Protein AF-A0A9Q9BR38-F1 (afdb_monomer_lite)

pLDDT: mean 94.8, std 8.26, range [56.47, 98.5]

Organism: NCBI:txid69967

Secondary structure (DSSP, 8-state):
-HHHHHHHHHHHHHHHHHHHHHHHHHHTT---HHHHHHHHHHHHHHHHHHHHHH--

Foldseek 3Di:
DVVLVVVLVVLVVVLVVLVVVQVVCVVVVHHPVVSVVVNVVSVVVNVVSVVVVVVD

Structure (mmCIF, N/CA/C/O backbone):
data_AF-A0A9Q9BR38-F1
#
_entry.id   AF-A0A9Q9BR38-F1
#
loop_
_atom_site.group_PDB
_atom_site.id
_atom_site.type_symbol
_atom_site.label_atom_id
_atom_site.label_alt_id
_atom_site.label_comp_id
_atom_site.label_asym_id
_atom_site.label_entity_id
_atom_site.label_seq_id
_atom_site.pdbx_PDB_ins_code
_atom_site.Cartn_x
_atom_site.Cartn_y
_atom_site.Cartn_z
_atom_site.occupancy
_atom_site.B_iso_or_equiv
_atom_site.auth_seq_id
_atom_site.auth_comp_id
_atom_site.auth_asym_id
_atom_site.auth_atom_id
_atom_site.pdbx_PDB_model_num
ATOM 1 N N . MET A 1 1 ? 17.866 1.250 -14.560 1.00 56.47 1 MET A N 1
ATOM 2 C CA . MET A 1 1 ? 18.174 0.024 -13.792 1.00 56.47 1 MET A CA 1
ATOM 3 C C . MET A 1 1 ? 18.141 0.241 -12.276 1.00 56.47 1 MET A C 1
ATOM 5 O O . MET A 1 1 ? 17.342 -0.414 -11.621 1.00 56.47 1 MET A O 1
ATOM 9 N N . ALA A 1 2 ? 18.958 1.138 -11.696 1.00 64.69 2 ALA A N 1
ATOM 10 C CA . ALA A 1 2 ? 18.976 1.352 -10.236 1.00 64.69 2 ALA A CA 1
ATOM 11 C C . ALA A 1 2 ? 17.683 1.988 -9.685 1.00 64.69 2 ALA A C 1
ATOM 13 O O . ALA A 1 2 ? 17.260 1.647 -8.587 1.00 64.69 2 ALA A O 1
ATOM 14 N N . ASP A 1 3 ? 17.042 2.851 -10.474 1.00 87.12 3 ASP A N 1
ATOM 15 C CA . ASP A 1 3 ? 15.896 3.653 -10.032 1.00 87.12 3 ASP A CA 1
ATOM 16 C C . ASP A 1 3 ? 14.643 2.807 -9.747 1.00 87.12 3 ASP A C 1
ATOM 18 O O . ASP A 1 3 ? 14.117 2.827 -8.643 1.00 87.12 3 ASP A O 1
ATOM 22 N N . LEU A 1 4 ? 14.240 1.932 -10.678 1.00 92.12 4 LEU A N 1
ATOM 23 C CA . LEU A 1 4 ? 13.062 1.070 -10.491 1.00 92.12 4 LEU A CA 1
ATOM 24 C C . LEU A 1 4 ? 13.239 0.035 -9.368 1.00 92.12 4 LEU A C 1
ATOM 26 O O . LEU A 1 4 ? 12.292 -0.258 -8.645 1.00 92.12 4 LEU A O 1
ATOM 30 N N . ASN A 1 5 ? 14.446 -0.516 -9.181 1.00 93.75 5 ASN A N 1
ATOM 31 C CA . ASN A 1 5 ? 14.714 -1.423 -8.057 1.00 93.75 5 ASN A CA 1
ATOM 32 C C . ASN A 1 5 ? 14.685 -0.686 -6.710 1.00 93.75 5 ASN A C 1
ATOM 34 O O . ASN A 1 5 ? 14.212 -1.238 -5.712 1.00 93.75 5 ASN A O 1
ATOM 38 N N . TYR A 1 6 ? 15.175 0.556 -6.683 1.00 95.50 6 TYR A N 1
ATOM 39 C CA . TYR A 1 6 ? 15.088 1.425 -5.515 1.00 95.50 6 TYR A CA 1
ATOM 40 C C . TYR A 1 6 ? 13.628 1.786 -5.212 1.00 95.50 6 TYR A C 1
ATOM 42 O O . TYR A 1 6 ? 13.158 1.529 -4.106 1.00 95.50 6 TYR A O 1
ATOM 50 N N . GLN A 1 7 ? 12.873 2.234 -6.216 1.00 95.06 7 GLN A N 1
ATOM 51 C CA . GLN A 1 7 ? 11.442 2.512 -6.112 1.00 95.06 7 GLN A CA 1
ATOM 52 C C . GLN A 1 7 ? 10.660 1.288 -5.618 1.00 95.06 7 GLN A C 1
ATOM 54 O O . GLN A 1 7 ? 9.882 1.392 -4.674 1.00 95.06 7 GLN A O 1
ATOM 59 N N . LEU A 1 8 ? 10.907 0.100 -6.181 1.00 96.69 8 LEU A N 1
ATOM 60 C CA . LEU A 1 8 ? 10.272 -1.141 -5.729 1.00 96.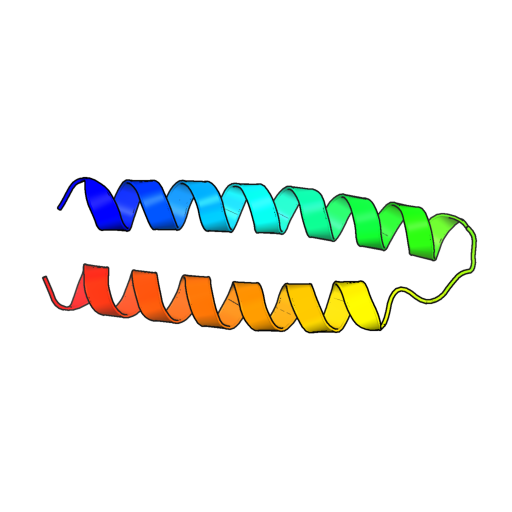69 8 LEU A CA 1
ATOM 61 C C . LEU A 1 8 ? 10.587 -1.451 -4.259 1.00 96.69 8 LEU A C 1
ATOM 63 O O . LEU A 1 8 ? 9.759 -2.028 -3.553 1.00 96.69 8 LEU A O 1
ATOM 67 N N . THR A 1 9 ? 11.793 -1.116 -3.803 1.00 97.38 9 THR A N 1
ATOM 68 C CA . THR A 1 9 ? 12.204 -1.314 -2.410 1.00 97.38 9 THR A CA 1
ATOM 69 C C . THR A 1 9 ? 11.452 -0.367 -1.482 1.00 97.38 9 THR A C 1
ATOM 71 O O . THR A 1 9 ? 10.918 -0.827 -0.475 1.00 97.38 9 THR A O 1
ATOM 74 N N . GLU A 1 10 ? 11.346 0.914 -1.834 1.00 97.50 10 GLU A N 1
ATOM 75 C CA . GLU A 1 10 ? 10.585 1.904 -1.062 1.00 97.50 10 GLU A CA 1
ATOM 76 C C . GLU A 1 10 ? 9.097 1.539 -0.984 1.00 97.50 10 GLU A C 1
ATOM 78 O O . GLU A 1 10 ? 8.541 1.476 0.114 1.00 97.50 10 GLU A O 1
ATOM 83 N N . LEU A 1 11 ? 8.481 1.172 -2.114 1.00 98.00 11 LEU A N 1
ATOM 84 C CA . LEU A 1 11 ? 7.077 0.751 -2.157 1.00 98.00 11 LEU A CA 1
ATOM 85 C C . LEU A 1 11 ? 6.819 -0.470 -1.258 1.00 98.00 11 LEU A C 1
ATOM 87 O O . LEU A 1 11 ? 5.845 -0.511 -0.512 1.00 98.00 11 LEU A O 1
ATOM 91 N N . LYS A 1 12 ? 7.722 -1.459 -1.254 1.00 98.00 12 LYS A N 1
ATOM 92 C CA . LYS A 1 12 ? 7.613 -2.622 -0.354 1.00 98.00 12 LYS A CA 1
ATOM 93 C C . LYS A 1 12 ? 7.772 -2.249 1.120 1.00 98.00 12 LYS A C 1
ATOM 95 O O . LYS A 1 12 ? 7.123 -2.858 1.967 1.00 98.00 12 LYS A O 1
ATOM 100 N N . GLN A 1 13 ? 8.639 -1.292 1.447 1.00 98.38 13 GLN A N 1
ATOM 101 C CA . GLN A 1 13 ? 8.775 -0.817 2.825 1.00 98.38 13 GLN A CA 1
ATOM 102 C C . GLN A 1 13 ? 7.519 -0.072 3.282 1.00 98.38 13 GLN A C 1
ATOM 104 O O . GLN A 1 13 ? 7.067 -0.280 4.406 1.00 98.38 13 GLN A O 1
ATOM 109 N N . GLU A 1 14 ? 6.943 0.770 2.421 1.00 98.25 14 GLU A N 1
ATOM 110 C CA . GLU A 1 14 ? 5.654 1.417 2.673 1.00 98.25 14 GLU A CA 1
ATOM 111 C C . GLU A 1 14 ? 4.551 0.378 2.892 1.00 98.25 14 GLU A C 1
ATOM 113 O O . GLU A 1 14 ? 3.815 0.492 3.868 1.00 98.25 14 GLU A O 1
ATOM 118 N N . TYR A 1 15 ? 4.519 -0.686 2.086 1.00 98.50 15 TYR A N 1
ATOM 119 C CA . TYR A 1 15 ? 3.527 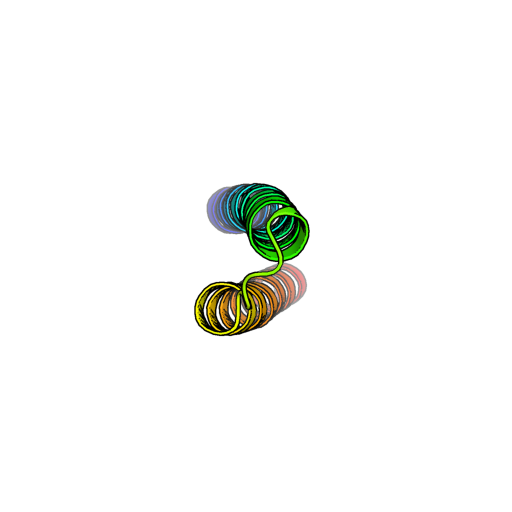-1.758 2.190 1.00 98.50 15 TYR A CA 1
ATOM 120 C C . TYR A 1 15 ? 3.555 -2.433 3.557 1.00 98.50 15 TYR A C 1
ATOM 122 O O . TYR A 1 15 ? 2.532 -2.522 4.231 1.00 98.50 15 TYR A O 1
ATOM 130 N N . VAL A 1 16 ? 4.744 -2.830 4.016 1.00 98.25 16 VAL A N 1
ATOM 131 C CA . VAL A 1 16 ? 4.910 -3.457 5.335 1.00 98.25 16 VAL A CA 1
ATOM 132 C C . VAL A 1 16 ? 4.528 -2.497 6.466 1.00 98.25 16 VAL A C 1
ATOM 134 O O . VAL A 1 16 ? 3.896 -2.911 7.437 1.00 98.25 16 VAL A O 1
ATOM 137 N N . ARG A 1 17 ? 4.885 -1.209 6.356 1.00 98.44 17 ARG A N 1
ATOM 138 C CA . ARG A 1 17 ? 4.494 -0.199 7.353 1.00 98.44 17 ARG A CA 1
ATOM 139 C C . ARG A 1 17 ? 2.973 -0.044 7.419 1.00 98.44 17 ARG A C 1
ATOM 141 O O . ARG A 1 17 ? 2.414 -0.088 8.511 1.00 98.44 17 ARG A O 1
ATOM 148 N N . LEU A 1 18 ? 2.322 0.077 6.264 1.00 98.38 18 LEU A N 1
ATOM 149 C CA . LEU A 1 18 ? 0.881 0.279 6.158 1.00 98.38 18 LEU A CA 1
ATOM 150 C C . LEU A 1 18 ? 0.089 -0.926 6.679 1.00 98.38 18 LEU A C 1
ATOM 152 O O . LEU A 1 18 ? -0.880 -0.733 7.408 1.00 98.38 18 LEU A O 1
ATOM 156 N N . GLN A 1 19 ? 0.537 -2.155 6.399 1.00 97.94 19 GLN A N 1
ATOM 157 C CA . GLN A 1 19 ? -0.049 -3.362 6.998 1.00 97.94 19 GLN A CA 1
ATOM 158 C C . GLN A 1 19 ? 0.008 -3.325 8.528 1.00 97.94 19 GLN A C 1
ATOM 160 O O . GLN A 1 19 ? -1.001 -3.565 9.186 1.00 97.94 19 GLN A O 1
ATOM 165 N N . GLY A 1 20 ? 1.154 -2.952 9.102 1.00 98.25 20 GLY A N 1
ATOM 166 C CA . GLY A 1 20 ? 1.285 -2.826 10.554 1.00 98.25 20 GLY A CA 1
ATOM 167 C C . GLY A 1 20 ? 0.381 -1.741 11.150 1.00 98.25 20 GLY A C 1
ATOM 168 O O . GLY A 1 20 ? -0.094 -1.878 12.277 1.00 98.25 20 GLY A O 1
ATOM 169 N N . ASP A 1 21 ? 0.117 -0.662 10.417 1.00 98.06 21 ASP A N 1
ATOM 170 C CA . ASP A 1 21 ? -0.803 0.384 10.864 1.00 98.06 21 ASP A CA 1
ATOM 171 C C . ASP A 1 21 ? -2.272 -0.052 10.759 1.00 98.06 21 ASP A C 1
ATOM 173 O O . ASP A 1 21 ? -3.046 0.227 11.676 1.00 98.06 21 ASP A O 1
ATOM 177 N N . ILE A 1 22 ? -2.641 -0.820 9.727 1.00 98.25 22 ILE A N 1
ATOM 178 C CA . ILE A 1 22 ? -3.954 -1.479 9.622 1.00 98.25 22 ILE A CA 1
ATOM 179 C C . ILE A 1 22 ? -4.175 -2.413 10.812 1.00 98.25 22 ILE A C 1
ATOM 181 O O . ILE A 1 22 ? -5.184 -2.285 11.506 1.00 98.25 22 ILE A O 1
ATOM 185 N N . GLU A 1 23 ? -3.212 -3.292 11.106 1.00 98.25 23 GLU A N 1
ATOM 186 C CA . GLU A 1 23 ? -3.291 -4.220 12.240 1.00 98.25 23 GLU A CA 1
ATOM 187 C C . GLU A 1 23 ? -3.488 -3.477 13.567 1.00 98.25 23 GLU A C 1
ATOM 189 O O . GLU A 1 23 ? -4.326 -3.865 14.383 1.00 98.25 23 GLU A O 1
ATOM 194 N N . LYS A 1 24 ? -2.773 -2.363 13.784 1.00 98.19 24 LYS A N 1
ATOM 195 C CA . LYS A 1 24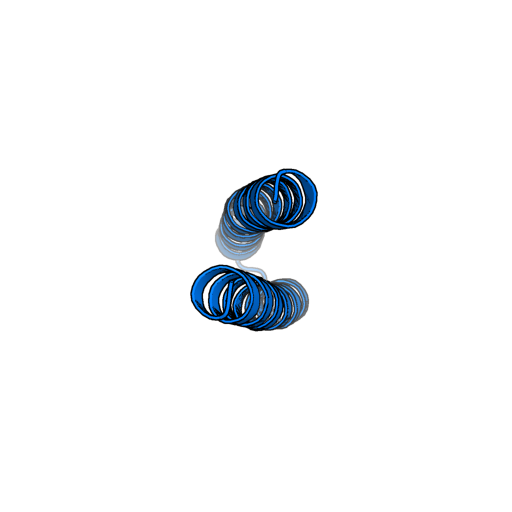 ? -2.957 -1.531 14.983 1.00 98.19 24 LYS A CA 1
ATOM 196 C C . LYS A 1 24 ? -4.359 -0.939 15.046 1.00 98.19 24 LYS A C 1
ATOM 198 O O . LYS A 1 24 ? -4.979 -1.003 16.106 1.00 98.19 24 LYS A O 1
ATOM 203 N N . VAL A 1 25 ? -4.874 -0.379 13.952 1.00 97.81 25 VAL A N 1
ATOM 204 C CA . VAL A 1 25 ? -6.224 0.206 13.919 1.00 97.81 25 VAL A CA 1
ATOM 205 C C . VAL A 1 25 ? -7.272 -0.864 14.221 1.00 97.81 25 VAL A C 1
ATOM 207 O O . VAL A 1 25 ? -8.075 -0.691 15.142 1.00 97.81 25 VAL A O 1
ATOM 210 N N . GLN A 1 26 ? -7.195 -2.007 13.545 1.00 96.81 26 GLN A N 1
ATOM 211 C CA . GLN A 1 26 ? -8.097 -3.136 13.758 1.00 96.81 26 GLN A CA 1
ATOM 212 C C . GLN A 1 26 ? -7.986 -3.712 15.181 1.00 96.81 26 GLN A C 1
ATOM 214 O O . GLN A 1 26 ? -9.002 -4.069 15.776 1.00 96.81 26 GLN A O 1
ATOM 219 N N . SER A 1 27 ? -6.792 -3.712 15.792 1.00 97.56 27 SER A N 1
ATOM 220 C CA . SER A 1 27 ? -6.597 -4.158 17.184 1.00 97.56 27 SER A CA 1
ATOM 221 C C . SER A 1 27 ? -7.355 -3.306 18.210 1.00 97.56 27 SER A C 1
ATOM 223 O O . SER A 1 27 ? -7.687 -3.785 19.293 1.00 97.56 27 SER A O 1
ATOM 225 N N . THR A 1 28 ? -7.675 -2.054 17.863 1.00 97.19 28 THR A N 1
ATOM 226 C CA . THR A 1 28 ? -8.490 -1.156 18.696 1.00 97.19 28 THR A CA 1
ATOM 227 C C . THR A 1 28 ? -9.999 -1.312 18.476 1.00 97.19 28 THR A C 1
ATOM 229 O O . THR A 1 28 ? -10.781 -0.581 19.081 1.00 97.19 28 THR A O 1
ATOM 232 N N . GLY A 1 29 ? -10.420 -2.255 17.624 1.00 96.19 29 GLY A N 1
ATOM 233 C CA . GLY A 1 29 ? -11.822 -2.466 17.254 1.00 96.19 29 GLY A CA 1
ATOM 234 C C . GLY A 1 29 ? -12.351 -1.476 16.212 1.00 96.19 29 GLY A C 1
ATOM 235 O O . GLY A 1 29 ? -13.556 -1.439 15.976 1.00 96.19 29 GLY A O 1
ATOM 236 N N . ASN A 1 30 ? -11.474 -0.671 15.605 1.00 96.56 30 ASN A N 1
ATOM 237 C CA . ASN A 1 30 ? -11.830 0.287 14.562 1.00 96.56 30 ASN A CA 1
ATOM 238 C C . ASN A 1 30 ? -11.616 -0.309 13.165 1.00 96.56 30 ASN A C 1
ATOM 240 O O . ASN A 1 30 ? -10.729 -1.134 12.958 1.00 96.56 30 ASN A O 1
ATOM 244 N N . HIS A 1 31 ? -12.400 0.157 12.194 1.00 95.94 31 HIS A N 1
ATOM 245 C CA . HIS A 1 31 ? -12.214 -0.191 10.786 1.00 95.94 31 HIS A CA 1
ATOM 246 C C . HIS A 1 31 ? -11.098 0.646 10.155 1.00 95.94 31 HIS A C 1
ATOM 248 O O . HIS A 1 31 ? -10.925 1.824 10.479 1.00 95.94 31 HIS A O 1
ATOM 254 N N . ALA A 1 32 ? -10.344 0.027 9.249 1.00 96.50 32 ALA A N 1
ATOM 255 C CA . ALA A 1 32 ? -9.189 0.618 8.586 1.00 96.50 32 ALA A CA 1
ATOM 256 C C . ALA A 1 32 ? -9.439 0.839 7.084 1.00 96.50 32 ALA A C 1
ATOM 258 O O . ALA A 1 32 ? -8.483 0.884 6.321 1.00 96.50 32 ALA A O 1
ATOM 259 N N . ASP A 1 33 ? -10.697 1.014 6.660 1.00 96.94 33 ASP A N 1
ATOM 260 C CA . ASP A 1 33 ? -11.117 0.963 5.247 1.00 96.94 33 ASP A CA 1
ATOM 261 C C . ASP A 1 33 ? -10.262 1.851 4.321 1.00 96.94 33 ASP A C 1
ATOM 263 O O . ASP A 1 33 ? -9.856 1.438 3.242 1.00 96.94 33 ASP A O 1
ATOM 267 N N . LYS A 1 34 ? -9.910 3.065 4.771 1.00 96.44 34 LYS A N 1
ATOM 268 C CA . LYS A 1 34 ? -9.043 3.986 4.010 1.00 96.44 34 LYS A CA 1
ATOM 269 C C . LYS A 1 34 ? -7.593 3.513 3.896 1.00 96.44 34 LYS A C 1
ATOM 271 O O . LYS A 1 34 ? -6.924 3.799 2.910 1.00 96.44 34 LYS A O 1
ATOM 276 N N . LEU A 1 35 ? -7.080 2.860 4.937 1.00 97.50 35 LEU A N 1
ATOM 277 C CA . LEU A 1 35 ? -5.735 2.291 4.921 1.00 97.50 35 LEU A CA 1
ATOM 278 C C . LEU A 1 35 ? -5.703 1.038 4.040 1.00 97.50 35 LEU A C 1
ATOM 280 O O . LEU A 1 35 ? -4.724 0.833 3.335 1.00 97.50 35 LEU A O 1
ATOM 284 N N . GLU A 1 36 ? -6.776 0.246 4.040 1.00 97.69 36 GLU A N 1
ATOM 285 C CA . GLU A 1 36 ? -6.947 -0.910 3.155 1.00 97.69 36 GLU A CA 1
ATOM 286 C C . GLU A 1 36 ? -7.052 -0.484 1.680 1.00 97.69 36 GLU A C 1
ATOM 288 O O . GLU A 1 36 ? -6.380 -1.065 0.831 1.00 97.69 36 GLU A O 1
ATOM 293 N N . GLU A 1 37 ? -7.794 0.585 1.371 1.00 98.25 37 GLU A N 1
ATOM 294 C CA . GLU A 1 37 ? -7.823 1.186 0.027 1.00 98.25 37 GLU A CA 1
ATOM 295 C C . GLU A 1 37 ? -6.417 1.609 -0.422 1.00 98.25 37 GLU A C 1
ATOM 297 O O . GLU A 1 37 ? -5.957 1.211 -1.494 1.00 98.25 37 GLU A O 1
ATOM 302 N N . ARG A 1 38 ? -5.680 2.325 0.438 1.00 97.75 38 ARG A N 1
ATOM 303 C CA . ARG A 1 38 ? -4.296 2.721 0.147 1.00 97.75 38 ARG A CA 1
ATOM 304 C C . ARG A 1 38 ? -3.360 1.519 -0.008 1.00 97.75 38 ARG A C 1
ATOM 306 O O . ARG A 1 38 ? -2.428 1.570 -0.807 1.00 97.75 38 ARG A O 1
ATOM 313 N N . LEU A 1 39 ? -3.589 0.439 0.740 1.00 98.31 39 LEU A N 1
ATOM 314 C CA . LEU A 1 39 ? -2.803 -0.788 0.627 1.00 98.31 39 LEU A CA 1
ATOM 315 C C . LEU A 1 39 ? -2.985 -1.420 -0.755 1.00 98.31 39 LEU A C 1
ATOM 317 O O . LEU A 1 39 ? -1.995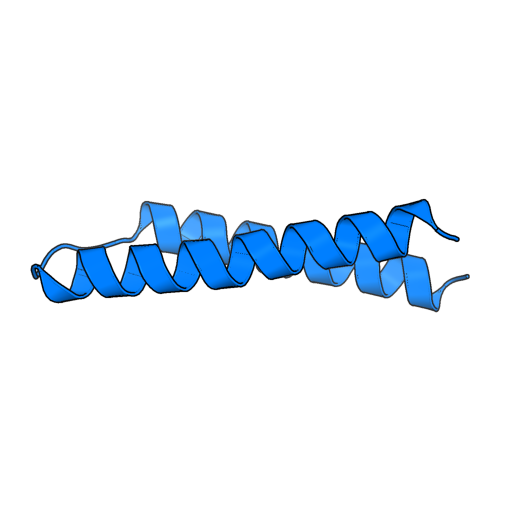 -1.806 -1.372 1.00 98.31 39 LEU A O 1
ATOM 321 N N . HIS A 1 40 ? -4.216 -1.459 -1.263 1.00 98.19 40 HIS A N 1
ATOM 322 C CA . HIS A 1 40 ? -4.505 -1.953 -2.607 1.00 98.19 40 HIS A CA 1
ATOM 323 C C . HIS A 1 40 ? -3.893 -1.085 -3.709 1.00 98.19 40 HIS A C 1
ATOM 325 O O . HIS A 1 40 ? -3.326 -1.624 -4.659 1.00 98.19 40 HIS A O 1
ATOM 331 N N . GLU A 1 41 ? -3.941 0.244 -3.584 1.00 98.25 41 GLU A N 1
ATOM 332 C CA . GLU A 1 41 ? -3.239 1.135 -4.521 1.00 98.25 41 GLU A CA 1
ATOM 333 C C . GLU A 1 41 ? -1.745 0.803 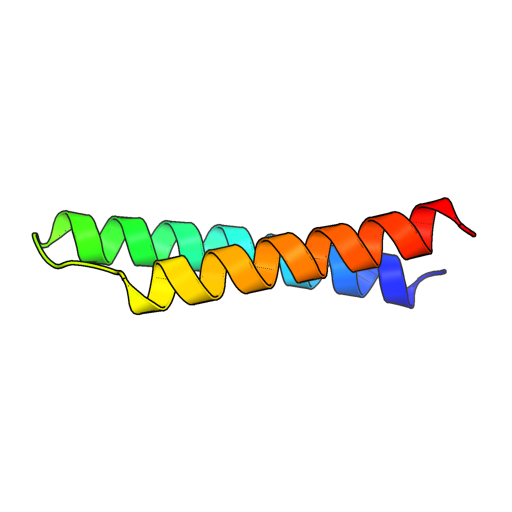-4.583 1.00 98.25 41 GLU A C 1
ATOM 335 O O . GLU A 1 41 ? -1.166 0.662 -5.661 1.00 98.25 41 GLU A O 1
ATOM 340 N N . LEU A 1 42 ? -1.132 0.603 -3.417 1.00 98.12 42 LEU A N 1
ATOM 341 C CA . LEU A 1 42 ? 0.283 0.291 -3.311 1.00 98.12 42 LEU A CA 1
ATOM 342 C C . LEU A 1 42 ? 0.630 -1.084 -3.911 1.00 98.12 42 LEU A C 1
ATOM 344 O O . LEU A 1 42 ? 1.700 -1.250 -4.496 1.00 98.12 42 LEU A O 1
ATOM 348 N N . GLU A 1 43 ? -0.267 -2.069 -3.812 1.00 98.31 43 GLU A N 1
ATOM 349 C CA . GLU A 1 43 ? -0.117 -3.373 -4.474 1.00 98.31 43 GLU A CA 1
ATOM 350 C C . GLU A 1 43 ? -0.083 -3.243 -6.000 1.00 98.31 43 GLU A C 1
ATOM 352 O O . GLU A 1 43 ? 0.747 -3.884 -6.656 1.00 98.31 43 GLU A O 1
ATOM 357 N N . GLU A 1 44 ? -0.940 -2.392 -6.565 1.00 98.44 44 GLU A N 1
ATOM 358 C CA . GLU A 1 44 ? -0.972 -2.121 -8.003 1.00 98.44 44 GLU A CA 1
ATOM 359 C C . GLU A 1 44 ? 0.262 -1.320 -8.457 1.00 98.44 44 GLU A C 1
ATOM 361 O O . GLU A 1 44 ? 0.868 -1.654 -9.479 1.00 98.44 44 GLU A O 1
ATOM 366 N N . GLU A 1 45 ? 0.727 -0.344 -7.667 1.00 97.75 45 GLU A N 1
ATOM 367 C CA . GLU A 1 45 ? 1.988 0.371 -7.924 1.00 97.75 45 GLU A CA 1
ATOM 368 C C . GLU A 1 45 ? 3.194 -0.592 -7.929 1.00 97.75 45 GLU A C 1
ATOM 370 O O . GLU A 1 45 ? 4.012 -0.584 -8.855 1.00 97.75 45 GLU A O 1
ATOM 375 N N . ILE A 1 46 ? 3.284 -1.488 -6.936 1.00 98.06 46 ILE A N 1
ATOM 376 C CA . ILE A 1 46 ? 4.324 -2.527 -6.858 1.00 98.06 46 ILE A CA 1
ATOM 377 C C . ILE A 1 46 ? 4.266 -3.457 -8.073 1.00 98.06 46 ILE A C 1
ATOM 379 O O . ILE A 1 46 ? 5.319 -3.843 -8.597 1.00 98.06 46 ILE A O 1
ATOM 383 N N . ARG A 1 47 ? 3.063 -3.853 -8.511 1.00 97.81 47 ARG A N 1
ATOM 384 C CA . ARG A 1 47 ? 2.885 -4.696 -9.701 1.00 97.81 47 ARG A CA 1
ATOM 385 C C . ARG A 1 47 ? 3.401 -3.981 -10.947 1.00 97.81 47 ARG A C 1
ATOM 387 O O . ARG A 1 47 ? 4.234 -4.553 -11.643 1.00 97.81 47 ARG A O 1
ATOM 394 N N . SER A 1 48 ? 2.997 -2.732 -11.164 1.00 97.06 48 SER A N 1
ATOM 395 C CA . SER A 1 48 ? 3.426 -1.932 -12.316 1.00 97.06 48 SER A CA 1
ATOM 396 C C . SER A 1 48 ? 4.949 -1.783 -12.389 1.00 97.06 48 SER A C 1
ATOM 398 O O . SER A 1 48 ? 5.555 -2.002 -13.438 1.00 97.06 48 SER A O 1
ATOM 400 N N . VAL A 1 49 ? 5.612 -1.490 -11.264 1.00 96.06 49 VAL A N 1
ATOM 401 C CA . VAL A 1 49 ? 7.081 -1.375 -11.232 1.00 96.06 49 VAL A CA 1
ATOM 402 C C . VAL A 1 49 ? 7.759 -2.721 -11.516 1.00 96.06 49 VAL A C 1
ATOM 404 O O . VAL A 1 49 ? 8.787 -2.765 -12.191 1.00 96.06 49 VAL A O 1
ATOM 407 N N . ARG A 1 50 ? 7.195 -3.837 -11.033 1.00 95.38 50 ARG A N 1
ATOM 408 C CA . ARG A 1 50 ? 7.702 -5.185 -11.342 1.00 95.38 50 ARG A CA 1
ATOM 409 C C . ARG A 1 50 ? 7.560 -5.536 -12.819 1.00 95.38 50 ARG A C 1
ATOM 411 O O . ARG A 1 50 ? 8.471 -6.143 -13.367 1.00 95.38 50 ARG A O 1
ATOM 418 N N . GLU A 1 51 ? 6.448 -5.170 -13.447 1.00 96.25 51 GLU A N 1
ATOM 419 C CA . GLU A 1 51 ? 6.234 -5.370 -14.884 1.00 96.25 51 GLU A CA 1
ATOM 420 C C . GLU A 1 51 ? 7.276 -4.590 -15.692 1.00 96.25 51 GLU A C 1
ATOM 422 O O . GLU A 1 51 ? 7.997 -5.185 -16.487 1.00 96.25 51 GLU A O 1
ATOM 427 N N . GLN A 1 52 ? 7.483 -3.310 -15.372 1.00 93.69 52 GLN A N 1
ATOM 428 C CA . GLN A 1 52 ? 8.509 -2.478 -16.013 1.00 93.69 52 GLN A CA 1
ATOM 429 C C . GLN A 1 52 ? 9.940 -3.007 -15.818 1.00 93.69 52 GLN A C 1
ATOM 431 O O . GLN A 1 52 ? 10.783 -2.844 -16.697 1.00 93.69 52 GLN A O 1
ATOM 436 N N . LEU A 1 53 ? 10.237 -3.629 -14.671 1.00 93.19 53 LEU A N 1
ATOM 437 C CA . LEU A 1 53 ? 11.528 -4.281 -14.419 1.00 93.19 53 LEU A CA 1
ATOM 438 C C . LEU A 1 53 ? 11.709 -5.577 -15.217 1.00 93.19 53 LEU A C 1
ATOM 440 O O . LEU A 1 53 ? 12.840 -5.916 -15.546 1.00 93.19 53 LEU A O 1
ATOM 444 N N . ASN A 1 54 ? 10.625 -6.304 -15.495 1.00 91.81 54 ASN A N 1
ATOM 445 C CA . ASN A 1 54 ? 10.662 -7.541 -16.278 1.00 91.81 54 ASN A CA 1
ATOM 446 C C . ASN A 1 54 ? 10.737 -7.280 -17.792 1.00 91.81 54 ASN A C 1
ATOM 448 O O . ASN A 1 54 ? 11.182 -8.151 -18.534 1.00 91.81 54 ASN A O 1
ATOM 452 N N . GLU A 1 55 ? 10.281 -6.111 -18.248 1.00 87.19 55 GLU A N 1
ATOM 453 C CA . GLU A 1 55 ? 10.353 -5.668 -19.649 1.00 87.19 55 GLU A CA 1
ATOM 454 C C . GLU A 1 55 ? 11.721 -5.061 -20.038 1.00 87.19 55 GLU A C 1
ATOM 456 O O . GLU A 1 55 ? 11.917 -4.693 -21.199 1.00 87.19 55 GLU A O 1
ATOM 461 N N . GLN A 1 56 ? 12.663 -4.958 -19.089 1.00 64.19 56 GLN A N 1
ATOM 462 C CA . GLN A 1 56 ? 14.038 -4.459 -19.274 1.00 64.19 56 GLN A CA 1
ATOM 463 C C . GLN A 1 56 ? 15.050 -5.576 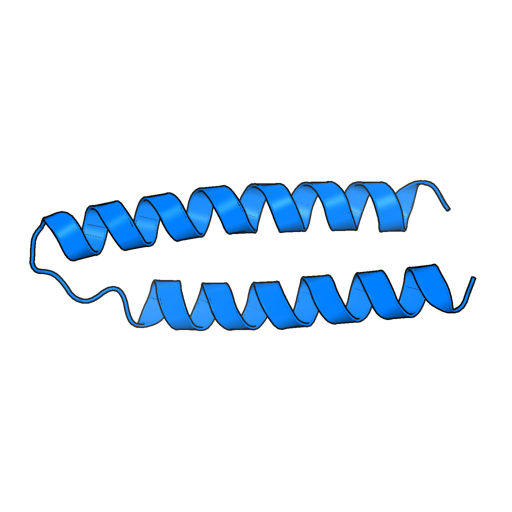-19.538 1.00 64.19 56 GLN A C 1
ATOM 465 O O . GLN A 1 56 ? 15.989 -5.308 -20.325 1.00 64.19 56 GLN A O 1
#

InterPro domains:
  IPR048062 SE1832-like [NF040877] (3-53)

Radius of gyration: 13.46 Å; chains: 1; bounding box: 31×12×38 Å

Sequence (56 aa):
MADLNYQLTELKQEYVRLQGDIEKVQSTGNHADKLEERLHELEEEIRSVREQLNEQ